Protein AF-A0AA35RJ70-F1 (afdb_monomer_lite)

Organism: Geodia barretti (NCBI:txid519541)

Secondary structure (DSSP, 8-state):
-TT-HHHHHHHTTTBSSSS-BPSSHHHHHHHHHHHHHS------PPTTSS-HHHHHHHHHHHHHHTSSSPPP-TTS----

InterPro domains:
  IPR002156 Ribonuclease H domain [PF00075] (4-65)
  IPR002156 Ribonuclease H domain [PS50879] (1-66)
  IPR012337 Ribonuclease H-like superfamily [SSF53098] (3-68)
  IPR036397 Ribonuclease H superfamily [G3DSA:3.30.420.10] (1-72)

Sequence (80 aa):
MAKGWAVKWRASGWMRNKRDKAVNPDLWARLLDLCGTHDVDFQWVKGHAGVADNERCDRLAVSAANQPSLPEDPGYPPRT

Structure (mmCIF, N/CA/C/O backbone):
data_AF-A0AA35RJ70-F1
#
_entry.id   AF-A0AA35RJ70-F1
#
loop_
_atom_site.group_PDB
_atom_site.id
_atom_site.type_symbol
_atom_site.label_atom_id
_atom_site.label_alt_id
_atom_site.label_comp_id
_atom_site.label_asym_id
_atom_site.label_entity_id
_atom_site.label_seq_id
_atom_site.pdbx_PDB_ins_code
_atom_site.Cartn_x
_atom_site.Cartn_y
_atom_site.Cartn_z
_atom_site.occupancy
_atom_site.B_iso_or_equiv
_atom_site.auth_seq_id
_atom_site.auth_comp_id
_atom_site.auth_asym_id
_atom_site.auth_atom_id
_atom_site.pdbx_PDB_model_num
ATOM 1 N N . MET A 1 1 ? -6.603 2.319 -12.260 1.00 57.75 1 MET A N 1
ATOM 2 C CA . MET A 1 1 ? -5.375 2.978 -11.730 1.00 57.75 1 MET A CA 1
ATOM 3 C C . MET A 1 1 ? -5.169 4.364 -12.361 1.00 57.75 1 MET A C 1
ATOM 5 O O . MET A 1 1 ? -4.445 4.495 -13.338 1.00 57.75 1 MET A O 1
ATOM 9 N N . ALA A 1 2 ? -5.805 5.419 -11.839 1.00 58.00 2 ALA A N 1
ATOM 10 C CA . ALA A 1 2 ? -5.999 6.682 -12.577 1.00 58.00 2 ALA A CA 1
ATOM 11 C C . ALA A 1 2 ? -4.747 7.563 -12.807 1.00 58.00 2 ALA A C 1
ATOM 13 O O . ALA A 1 2 ? -4.816 8.519 -13.571 1.00 58.00 2 ALA A O 1
ATOM 14 N N . LYS A 1 3 ? -3.604 7.283 -12.161 1.00 69.88 3 LYS A N 1
ATOM 15 C CA . LYS A 1 3 ? -2.392 8.123 -12.293 1.00 69.88 3 LYS A CA 1
ATOM 16 C C . LYS A 1 3 ? -1.115 7.369 -12.695 1.00 69.88 3 LYS A C 1
ATOM 18 O O . LYS A 1 3 ? -0.107 7.994 -13.010 1.00 69.88 3 LYS A O 1
ATOM 23 N N . GLY A 1 4 ? -1.160 6.032 -12.735 1.00 84.50 4 GLY A N 1
ATOM 24 C CA . GLY A 1 4 ? -0.135 5.170 -13.349 1.00 84.50 4 GLY A CA 1
ATOM 25 C C . GLY A 1 4 ? 1.287 5.231 -12.768 1.00 84.50 4 GLY A C 1
ATOM 26 O O . GLY A 1 4 ? 2.194 4.642 -13.350 1.00 84.50 4 GLY A O 1
ATOM 27 N N . TRP A 1 5 ? 1.522 5.929 -11.653 1.00 91.88 5 TRP A N 1
ATOM 28 C CA . TRP A 1 5 ? 2.880 6.144 -11.141 1.00 91.88 5 TRP A CA 1
ATOM 29 C C . TRP A 1 5 ? 3.569 4.866 -10.694 1.00 91.88 5 TRP A C 1
ATOM 31 O O . TRP A 1 5 ? 4.707 4.654 -11.084 1.00 91.88 5 TRP A O 1
ATOM 41 N N . ALA A 1 6 ? 2.881 3.997 -9.949 1.00 93.38 6 ALA A N 1
ATOM 42 C CA . ALA A 1 6 ? 3.466 2.745 -9.472 1.00 93.38 6 ALA A CA 1
ATOM 43 C C . ALA A 1 6 ? 3.956 1.863 -10.634 1.00 93.38 6 ALA A C 1
ATOM 45 O O . ALA A 1 6 ? 5.043 1.301 -10.567 1.00 93.38 6 ALA A O 1
ATOM 46 N N . VAL A 1 7 ? 3.206 1.822 -11.742 1.00 94.00 7 VAL A N 1
ATOM 47 C CA . VAL A 1 7 ? 3.609 1.110 -12.967 1.00 94.00 7 VAL A CA 1
ATOM 48 C C . VAL A 1 7 ? 4.857 1.747 -13.588 1.00 94.00 7 VAL A C 1
ATOM 50 O O . VAL A 1 7 ? 5.806 1.043 -13.927 1.00 94.00 7 VAL A O 1
ATOM 53 N N . LYS A 1 8 ? 4.903 3.084 -13.685 1.00 94.75 8 LYS A N 1
ATOM 54 C CA . LYS A 1 8 ? 6.080 3.816 -14.188 1.00 94.75 8 LYS A CA 1
ATOM 55 C C . LYS A 1 8 ? 7.308 3.625 -13.295 1.00 94.75 8 LYS A C 1
ATOM 57 O O . LYS A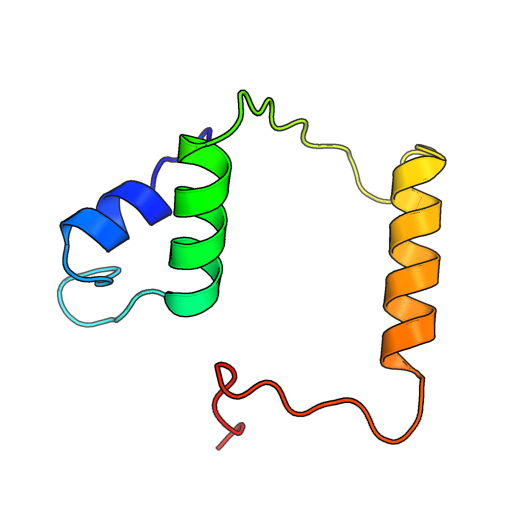 1 8 ? 8.411 3.459 -13.811 1.00 94.75 8 LYS A O 1
ATOM 62 N N . TRP A 1 9 ? 7.124 3.625 -11.977 1.00 96.31 9 TRP A N 1
ATOM 63 C CA . TRP A 1 9 ? 8.189 3.368 -11.012 1.00 96.31 9 TRP A CA 1
ATOM 64 C C . TRP A 1 9 ? 8.708 1.946 -11.164 1.00 96.31 9 TRP A C 1
ATOM 66 O O . TRP A 1 9 ? 9.914 1.788 -11.305 1.00 96.31 9 TRP A O 1
ATOM 76 N N . ARG A 1 10 ? 7.832 0.934 -11.245 1.00 96.25 10 ARG A N 1
ATOM 77 C CA . ARG A 1 10 ? 8.232 -0.460 -11.499 1.00 96.25 10 ARG A CA 1
ATOM 78 C C . ARG A 1 10 ? 9.064 -0.586 -12.778 1.00 96.25 10 ARG A C 1
ATOM 80 O O . ARG A 1 10 ? 10.123 -1.201 -12.746 1.00 96.25 10 ARG A O 1
ATOM 87 N N . ALA A 1 11 ? 8.641 0.061 -13.867 1.00 95.62 11 ALA A N 1
ATOM 88 C CA . ALA A 1 11 ? 9.396 0.093 -15.124 1.00 95.62 11 ALA A CA 1
ATOM 89 C C . ALA A 1 11 ? 10.750 0.827 -15.012 1.00 95.62 11 ALA A C 1
ATOM 91 O O . ALA A 1 11 ? 11.676 0.530 -15.757 1.00 95.62 11 ALA A O 1
ATOM 92 N N . SER A 1 12 ? 10.876 1.761 -14.067 1.00 95.94 12 SER A N 1
ATOM 93 C CA . SER A 1 12 ? 12.091 2.546 -13.803 1.00 95.94 12 SER A CA 1
ATOM 94 C C . SER A 1 12 ? 12.914 2.002 -12.627 1.00 95.94 12 SER A C 1
ATOM 96 O O . SER A 1 12 ? 13.625 2.765 -11.975 1.00 95.94 12 SER A O 1
ATOM 98 N N . GLY A 1 13 ? 12.781 0.713 -12.289 1.00 96.62 13 GLY A N 1
ATOM 99 C CA . GLY A 1 13 ? 13.529 0.096 -11.185 1.00 96.62 13 GLY A CA 1
ATOM 100 C C . GLY A 1 13 ? 13.188 0.669 -9.803 1.00 96.62 13 GLY A C 1
ATOM 101 O O . GLY A 1 13 ? 14.063 0.808 -8.955 1.00 96.62 13 GLY A O 1
ATOM 102 N N . TRP A 1 14 ? 11.924 1.040 -9.591 1.00 96.81 14 TRP A N 1
ATOM 103 C CA . TRP A 1 14 ? 11.398 1.688 -8.384 1.00 96.81 14 TRP A CA 1
ATOM 104 C C . TRP A 1 14 ? 12.010 3.056 -8.064 1.00 96.81 14 TRP A C 1
ATOM 106 O O . TRP A 1 14 ? 12.055 3.476 -6.909 1.00 96.81 14 TRP A O 1
ATOM 116 N N . MET A 1 15 ? 12.414 3.800 -9.091 1.00 96.19 15 MET A N 1
ATOM 117 C CA . MET A 1 15 ? 12.824 5.199 -8.962 1.00 96.19 15 MET A CA 1
ATOM 118 C C . MET A 1 15 ? 11.636 6.140 -9.181 1.00 96.19 15 MET A C 1
ATOM 120 O O . MET A 1 15 ? 10.917 6.037 -10.178 1.00 96.19 15 MET A O 1
ATOM 124 N N . ARG A 1 16 ? 11.435 7.093 -8.261 1.00 93.00 16 ARG A N 1
ATOM 125 C CA . ARG A 1 16 ? 10.419 8.149 -8.402 1.00 93.00 16 ARG A CA 1
ATOM 126 C C . ARG A 1 16 ? 10.887 9.240 -9.356 1.00 93.00 16 ARG A C 1
ATOM 128 O O . ARG A 1 16 ? 10.085 9.790 -10.109 1.00 93.00 16 ARG A O 1
ATOM 135 N N . ASN A 1 17 ? 12.173 9.569 -9.288 1.00 92.75 17 ASN A N 1
ATOM 136 C CA . ASN A 1 17 ? 12.871 10.494 -10.175 1.00 92.75 17 ASN A CA 1
ATOM 137 C C . ASN A 1 17 ? 14.367 10.111 -10.233 1.00 92.75 17 ASN A C 1
ATOM 139 O O . ASN A 1 17 ? 14.758 9.068 -9.720 1.00 92.75 17 ASN A O 1
ATOM 143 N N . LYS A 1 18 ? 15.219 10.943 -10.849 1.00 92.19 18 LYS A N 1
ATOM 144 C CA . LYS A 1 18 ? 16.660 10.651 -11.006 1.00 92.19 18 LYS A CA 1
ATOM 145 C C . LYS A 1 18 ? 17.434 10.499 -9.685 1.00 92.19 18 LYS A C 1
ATOM 147 O O . LYS A 1 18 ? 18.537 9.969 -9.708 1.00 92.19 18 LYS A O 1
ATOM 152 N N . ARG A 1 19 ? 16.909 11.023 -8.576 1.00 94.44 19 ARG A N 1
ATOM 153 C CA . ARG A 1 19 ? 17.592 11.105 -7.274 1.00 94.44 19 ARG A CA 1
ATOM 154 C C . ARG A 1 19 ? 16.895 10.278 -6.200 1.00 94.44 19 ARG A C 1
ATOM 156 O O . ARG A 1 19 ? 17.564 9.670 -5.374 1.00 94.44 19 ARG A O 1
ATOM 163 N N . ASP A 1 20 ? 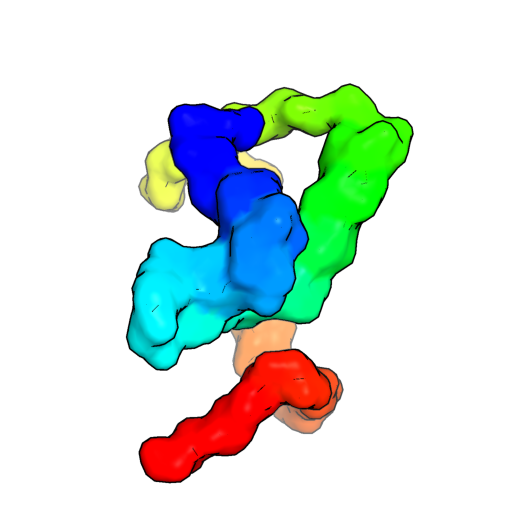15.569 10.218 -6.249 1.00 94.81 20 ASP A N 1
ATOM 164 C CA . ASP A 1 20 ? 14.755 9.633 -5.192 1.00 94.81 20 ASP A CA 1
ATOM 165 C C . ASP A 1 20 ? 14.158 8.289 -5.611 1.00 94.81 20 ASP A C 1
ATOM 167 O O . ASP A 1 20 ? 13.557 8.158 -6.687 1.00 94.81 20 ASP A O 1
ATOM 171 N N . LYS A 1 21 ? 14.229 7.316 -4.700 1.00 94.12 21 LYS A N 1
ATOM 172 C CA . LYS A 1 21 ? 13.472 6.064 -4.789 1.00 94.12 21 LYS A CA 1
ATOM 173 C C . LYS A 1 21 ? 11.972 6.318 -4.597 1.00 94.12 21 LYS A C 1
ATOM 175 O O . LYS A 1 21 ? 11.556 7.304 -3.985 1.00 94.12 21 LYS A O 1
ATOM 180 N N . ALA A 1 22 ? 11.151 5.429 -5.142 1.00 94.88 22 ALA A N 1
ATOM 181 C CA . ALA A 1 22 ? 9.733 5.365 -4.824 1.00 94.88 22 ALA A CA 1
ATOM 182 C C . ALA A 1 22 ? 9.540 5.028 -3.340 1.00 94.88 22 ALA A C 1
ATOM 184 O O . ALA A 1 22 ? 10.325 4.288 -2.753 1.00 94.88 22 ALA A O 1
ATOM 185 N N . VAL A 1 23 ? 8.486 5.580 -2.745 1.00 93.56 23 VAL A N 1
ATOM 186 C CA . VAL A 1 23 ? 8.085 5.260 -1.371 1.00 93.56 23 VAL A CA 1
ATOM 187 C C . VAL A 1 23 ? 7.304 3.946 -1.384 1.00 93.56 23 VAL A C 1
ATOM 189 O O . VAL A 1 23 ? 6.448 3.760 -2.252 1.00 93.56 23 VAL A O 1
ATOM 192 N N . ASN A 1 24 ? 7.598 3.065 -0.425 1.00 95.19 24 ASN A N 1
ATOM 193 C CA . ASN A 1 24 ? 6.963 1.755 -0.2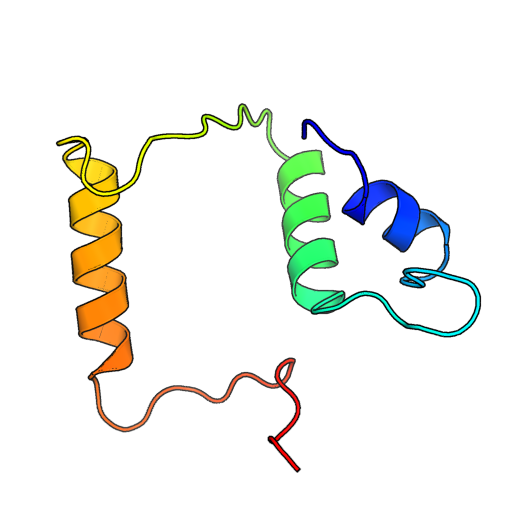14 1.00 95.19 24 ASN A CA 1
ATOM 194 C C . ASN A 1 24 ? 6.906 0.874 -1.487 1.00 95.19 24 ASN A C 1
ATOM 196 O O . ASN A 1 24 ? 5.822 0.431 -1.886 1.00 95.19 24 ASN A O 1
ATOM 200 N N . PRO A 1 25 ? 8.036 0.677 -2.201 1.00 95.00 25 PRO A N 1
ATOM 201 C CA . PRO A 1 25 ? 8.050 -0.049 -3.472 1.00 95.00 25 PRO A CA 1
ATOM 202 C C . PRO A 1 25 ? 7.655 -1.525 -3.323 1.00 95.00 25 PRO A C 1
ATOM 204 O O . PRO A 1 25 ? 7.082 -2.097 -4.244 1.00 95.00 25 PRO A O 1
ATOM 207 N N . ASP A 1 26 ? 7.917 -2.122 -2.164 1.00 95.81 26 ASP A N 1
ATOM 208 C CA . ASP A 1 26 ? 7.527 -3.474 -1.770 1.00 95.81 26 ASP A CA 1
ATOM 209 C C . ASP A 1 26 ? 5.996 -3.645 -1.734 1.00 95.81 26 ASP A C 1
ATOM 211 O O . ASP A 1 26 ? 5.457 -4.558 -2.367 1.00 95.81 26 ASP A O 1
ATOM 215 N N . LEU A 1 27 ? 5.276 -2.715 -1.095 1.00 96.81 27 LEU A N 1
ATOM 216 C CA . LEU A 1 27 ? 3.812 -2.737 -1.037 1.00 96.81 27 LEU A CA 1
ATOM 217 C C . LEU A 1 27 ? 3.191 -2.500 -2.419 1.00 96.81 27 LEU A C 1
ATOM 219 O O . LEU A 1 27 ? 2.238 -3.182 -2.803 1.00 96.81 27 LEU A O 1
ATOM 223 N N . TRP A 1 28 ? 3.749 -1.567 -3.201 1.00 96.31 28 TRP A N 1
ATOM 224 C CA . TRP A 1 28 ? 3.286 -1.312 -4.567 1.00 96.31 28 TRP A CA 1
ATOM 225 C C . TRP A 1 28 ? 3.532 -2.494 -5.501 1.00 96.31 28 TRP A C 1
ATOM 227 O O . TRP A 1 28 ? 2.670 -2.781 -6.330 1.00 96.31 28 TRP A O 1
ATOM 237 N N . ALA A 1 29 ? 4.674 -3.177 -5.386 1.00 96.62 29 ALA A N 1
ATOM 238 C CA . ALA A 1 29 ? 4.961 -4.377 -6.165 1.00 96.62 29 ALA A CA 1
ATOM 239 C C . ALA A 1 29 ? 3.881 -5.435 -5.926 1.00 96.62 29 ALA A C 1
ATOM 241 O O . ALA A 1 29 ? 3.235 -5.880 -6.876 1.00 96.62 29 ALA A O 1
ATOM 242 N N . ARG A 1 30 ? 3.606 -5.731 -4.649 1.00 97.00 30 ARG A N 1
ATOM 243 C CA . ARG A 1 30 ? 2.592 -6.709 -4.248 1.00 97.00 30 ARG A CA 1
ATOM 244 C C . ARG A 1 30 ? 1.194 -6.340 -4.745 1.00 97.00 30 ARG A C 1
ATOM 246 O O . ARG A 1 30 ? 0.486 -7.201 -5.259 1.00 97.00 30 ARG A O 1
ATOM 253 N N . LEU A 1 31 ? 0.795 -5.071 -4.622 1.00 96.62 31 LEU A N 1
ATOM 254 C CA . LEU A 1 31 ? -0.499 -4.607 -5.128 1.00 96.62 31 LEU A CA 1
ATOM 255 C C . LEU A 1 31 ? -0.603 -4.764 -6.651 1.00 96.62 31 LEU A C 1
ATOM 257 O O . LEU A 1 31 ? -1.619 -5.241 -7.145 1.00 96.62 31 LEU A O 1
ATOM 261 N N . LEU A 1 32 ? 0.439 -4.380 -7.396 1.00 96.06 32 LEU A N 1
ATOM 262 C CA . LEU A 1 32 ? 0.451 -4.491 -8.856 1.00 96.06 32 LEU A CA 1
ATOM 263 C C . LEU A 1 32 ? 0.354 -5.943 -9.332 1.00 96.06 32 LEU A C 1
ATOM 265 O O . LEU A 1 32 ? -0.339 -6.195 -10.312 1.00 96.06 32 LEU A O 1
ATOM 269 N N . ASP A 1 33 ? 1.020 -6.878 -8.653 1.00 97.31 33 ASP A N 1
ATOM 270 C CA . ASP A 1 33 ? 0.951 -8.304 -8.993 1.00 97.31 33 ASP A CA 1
ATOM 271 C C . ASP A 1 33 ? -0.471 -8.859 -8.790 1.00 97.31 33 ASP A C 1
ATOM 273 O O . ASP A 1 33 ? -1.002 -9.557 -9.657 1.00 97.31 33 ASP A O 1
ATOM 277 N N . LEU A 1 34 ? -1.140 -8.470 -7.698 1.00 97.25 34 LEU A N 1
ATOM 278 C CA . LEU A 1 34 ? -2.541 -8.830 -7.449 1.00 97.25 34 LEU A CA 1
ATOM 279 C C . LEU A 1 34 ? -3.490 -8.193 -8.473 1.00 97.25 34 LEU A C 1
ATOM 281 O O . LEU A 1 34 ? -4.366 -8.871 -9.005 1.00 97.25 34 LEU A O 1
ATOM 285 N N . CYS A 1 35 ? -3.295 -6.918 -8.812 1.00 95.62 35 CYS A N 1
ATOM 286 C CA . CYS A 1 35 ? -4.073 -6.248 -9.858 1.00 95.62 35 CYS A CA 1
ATOM 287 C C . CYS A 1 35 ? -3.813 -6.808 -11.265 1.00 95.62 35 CYS A C 1
ATOM 289 O O . CYS A 1 35 ? -4.638 -6.611 -12.144 1.00 95.62 35 CYS A O 1
ATOM 291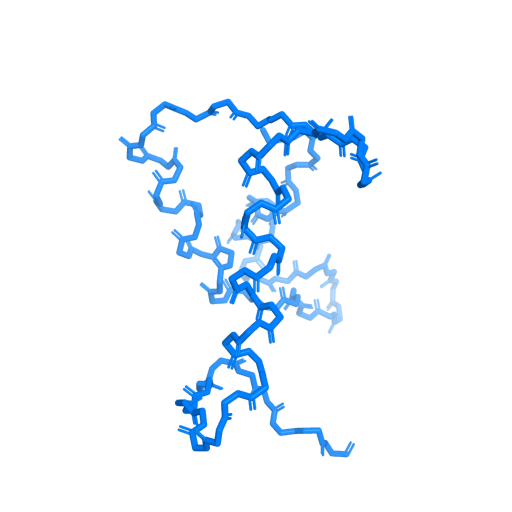 N N . GLY A 1 36 ? -2.678 -7.472 -11.503 1.00 94.62 36 GLY A N 1
ATOM 292 C CA . GLY A 1 36 ? -2.435 -8.215 -12.743 1.00 94.62 36 GLY A CA 1
ATOM 293 C C . GLY A 1 36 ? -3.150 -9.569 -12.782 1.00 94.62 36 GLY A C 1
ATOM 294 O O . GLY A 1 36 ? -3.330 -10.132 -13.857 1.00 94.62 36 GLY A O 1
ATOM 295 N N . THR A 1 37 ? -3.557 -10.082 -11.617 1.00 97.88 37 THR A N 1
ATOM 296 C CA . THR A 1 37 ? -4.228 -11.381 -11.455 1.00 97.88 37 THR A CA 1
ATOM 297 C C . THR A 1 37 ? -5.753 -11.254 -11.485 1.00 97.88 37 THR A C 1
ATOM 299 O O . THR A 1 37 ? -6.442 -12.167 -11.936 1.00 97.88 37 THR A O 1
ATOM 302 N N . HIS A 1 38 ? -6.290 -10.131 -11.006 1.00 97.44 38 HIS A N 1
ATOM 303 C CA . HIS A 1 38 ? -7.727 -9.895 -10.867 1.00 97.44 38 HIS A CA 1
ATOM 304 C C . HIS A 1 38 ? -8.193 -8.722 -11.730 1.00 97.44 38 HIS A C 1
ATOM 306 O O . HIS A 1 38 ? -7.444 -7.774 -11.948 1.00 97.44 38 HIS A O 1
ATOM 312 N N . ASP A 1 39 ? -9.458 -8.748 -12.151 1.00 96.19 39 ASP A N 1
ATOM 313 C CA . ASP A 1 39 ? -10.112 -7.561 -12.701 1.00 96.19 39 ASP A CA 1
ATOM 314 C C . ASP A 1 39 ? -10.545 -6.645 -11.547 1.00 96.19 39 ASP A C 1
ATOM 316 O O . ASP A 1 39 ? -11.353 -7.034 -10.701 1.00 96.19 39 ASP A O 1
ATOM 320 N N . VAL A 1 40 ? -9.935 -5.461 -11.453 1.00 94.62 40 VAL A N 1
ATOM 321 C CA . VAL A 1 40 ? -10.071 -4.557 -10.301 1.00 94.62 40 VAL A CA 1
ATOM 322 C C . VAL A 1 40 ? -10.516 -3.174 -10.757 1.00 94.62 40 VAL A C 1
ATOM 324 O O . VAL A 1 40 ? -9.764 -2.454 -11.421 1.00 94.62 40 VAL A O 1
ATOM 327 N N . ASP A 1 41 ? -11.691 -2.756 -10.287 1.00 94.25 41 ASP A N 1
ATOM 328 C CA . ASP A 1 41 ? -12.147 -1.368 -10.358 1.00 94.25 41 ASP A CA 1
ATOM 329 C C . ASP A 1 41 ? -11.848 -0.622 -9.046 1.00 94.25 41 ASP A C 1
ATOM 331 O O . ASP A 1 41 ? -12.116 -1.110 -7.948 1.00 94.25 41 ASP A O 1
ATOM 335 N N . PHE A 1 42 ? -11.279 0.580 -9.157 1.00 92.62 42 PHE A N 1
ATOM 336 C CA . PHE A 1 42 ? -10.914 1.409 -8.007 1.00 92.62 42 PHE A CA 1
ATOM 337 C C . PHE A 1 42 ? -11.895 2.568 -7.858 1.00 92.62 42 PHE A C 1
ATOM 339 O O . PHE A 1 42 ? -11.852 3.525 -8.634 1.00 92.62 42 PHE A O 1
ATOM 346 N N . GLN A 1 43 ? -12.693 2.532 -6.793 1.00 91.50 43 GLN A N 1
ATOM 347 C CA . GLN A 1 43 ? -13.672 3.568 -6.478 1.00 91.50 43 GLN A CA 1
ATOM 348 C C . GLN A 1 43 ? -13.189 4.443 -5.319 1.00 91.50 43 GLN A C 1
ATOM 350 O O . GLN A 1 43 ? -12.976 3.978 -4.200 1.00 91.50 43 GLN A O 1
ATOM 355 N N . TRP A 1 44 ? -13.002 5.734 -5.593 1.00 90.06 44 TRP A N 1
ATOM 356 C CA . TRP A 1 44 ? -12.564 6.707 -4.595 1.00 90.06 44 TRP A CA 1
ATOM 357 C C . TRP A 1 44 ? -13.775 7.297 -3.881 1.00 90.06 44 TRP A C 1
ATOM 359 O O . TRP A 1 44 ? -14.512 8.100 -4.451 1.00 90.06 44 TRP A O 1
ATOM 369 N N . VAL A 1 45 ? -13.968 6.912 -2.623 1.00 89.62 45 VAL A N 1
ATOM 370 C CA . VAL A 1 45 ? -15.037 7.448 -1.776 1.00 89.62 45 VAL A CA 1
ATOM 371 C C . VAL A 1 45 ? -14.550 8.654 -0.977 1.00 89.62 45 VAL A C 1
ATOM 373 O O . VAL A 1 45 ? -13.369 8.775 -0.645 1.00 89.62 45 VAL A O 1
ATOM 376 N N . LYS A 1 46 ? -15.471 9.563 -0.649 1.00 87.25 46 LYS A N 1
ATOM 377 C CA . LYS A 1 46 ? -15.193 10.635 0.313 1.00 87.25 46 LYS A CA 1
ATOM 378 C C . LYS A 1 46 ? -15.053 10.025 1.714 1.00 87.25 46 LYS A C 1
ATOM 380 O O . LYS A 1 46 ? -15.801 9.116 2.069 1.00 87.25 46 LYS A O 1
ATOM 385 N N . GLY A 1 47 ? -14.109 10.530 2.506 1.00 80.62 47 GLY A N 1
ATOM 386 C CA . GLY A 1 47 ? -13.955 10.115 3.904 1.00 80.62 47 GLY A CA 1
ATOM 387 C C . GLY A 1 47 ? -15.213 10.427 4.721 1.00 80.62 47 GLY A C 1
ATOM 388 O O . GLY A 1 47 ? -15.847 11.455 4.488 1.00 80.62 47 GLY A O 1
ATOM 389 N N . HIS A 1 48 ? -15.573 9.530 5.645 1.00 71.38 48 HIS A N 1
ATOM 390 C CA . HIS A 1 48 ? -16.752 9.642 6.523 1.00 71.38 48 HIS A CA 1
ATOM 391 C C . HIS A 1 48 ? -18.071 9.943 5.789 1.00 71.38 48 HIS A C 1
ATOM 393 O O . HIS A 1 48 ? -18.931 10.662 6.288 1.00 71.38 48 HIS A O 1
ATOM 399 N N . ALA A 1 49 ? -18.232 9.403 4.580 1.00 77.06 49 ALA A N 1
ATOM 400 C CA . ALA A 1 49 ? -19.407 9.638 3.745 1.00 77.06 49 ALA A CA 1
ATOM 401 C C . ALA A 1 49 ? -20.576 8.668 4.007 1.00 77.06 49 ALA A C 1
ATOM 403 O O . ALA A 1 49 ? -21.469 8.578 3.167 1.00 77.06 49 ALA A O 1
ATOM 404 N N . GLY A 1 50 ? -20.579 7.917 5.116 1.00 79.94 50 GLY A N 1
ATOM 405 C CA . GLY A 1 50 ? -21.666 6.981 5.423 1.00 79.94 50 GLY A CA 1
ATOM 406 C C . GLY A 1 50 ? -21.570 5.623 4.721 1.00 79.94 50 GLY A C 1
ATOM 407 O O . GLY A 1 50 ? -22.528 4.853 4.762 1.00 79.94 50 GLY A O 1
ATOM 408 N N . VAL A 1 51 ? -20.463 5.310 4.029 1.00 90.81 51 VAL A N 1
ATOM 409 C CA . VAL A 1 51 ? -20.312 4.010 3.352 1.00 90.81 51 VAL A CA 1
ATOM 410 C C . VAL A 1 51 ? -19.978 2.950 4.397 1.00 90.81 51 VAL A C 1
ATOM 412 O O . VAL A 1 51 ? -18.834 2.848 4.843 1.00 90.81 51 VAL A O 1
ATOM 415 N N . ALA A 1 52 ? -20.992 2.172 4.784 1.00 92.69 52 ALA A N 1
ATOM 416 C CA . ALA A 1 52 ? -20.949 1.262 5.929 1.00 92.69 52 ALA A CA 1
ATOM 417 C C . ALA A 1 52 ? -19.718 0.336 5.949 1.00 92.69 52 ALA A C 1
ATOM 419 O O . ALA A 1 52 ? -19.101 0.157 7.002 1.00 92.69 52 ALA A O 1
ATOM 420 N N . ASP A 1 53 ? -19.320 -0.207 4.795 1.00 93.44 53 ASP A N 1
ATOM 421 C CA . ASP A 1 53 ? -18.159 -1.097 4.701 1.00 93.44 53 ASP A CA 1
ATOM 422 C C . ASP A 1 53 ? -16.829 -0.354 4.870 1.00 93.44 53 ASP A C 1
ATOM 424 O O . ASP A 1 53 ? -15.945 -0.833 5.580 1.00 93.44 53 ASP A O 1
ATOM 428 N N . ASN A 1 54 ? -16.685 0.850 4.310 1.00 94.25 54 ASN A N 1
ATOM 429 C CA . ASN A 1 54 ? -15.495 1.674 4.530 1.00 94.25 54 ASN A CA 1
ATOM 430 C C . ASN A 1 54 ? -15.382 2.124 5.992 1.00 94.25 54 ASN A C 1
ATOM 432 O O . ASN A 1 54 ? -14.287 2.101 6.548 1.00 94.25 54 ASN A O 1
ATOM 436 N N . GLU A 1 55 ? -16.497 2.479 6.634 1.00 93.12 55 GLU A N 1
ATOM 437 C CA . GLU A 1 55 ? -16.520 2.813 8.064 1.00 93.12 55 GLU A CA 1
ATOM 438 C C . GLU A 1 55 ? -16.175 1.609 8.940 1.00 93.12 55 GLU A C 1
ATOM 440 O O . GLU A 1 55 ? -15.514 1.740 9.970 1.00 93.12 55 GLU A O 1
ATOM 445 N N . ARG A 1 56 ? -16.606 0.410 8.538 1.00 94.38 56 ARG A N 1
ATOM 446 C CA . ARG A 1 56 ? -16.202 -0.824 9.208 1.00 94.38 56 ARG A CA 1
ATOM 447 C C . ARG A 1 56 ? -14.701 -1.061 9.057 1.00 94.38 56 ARG A C 1
ATOM 449 O O . ARG A 1 56 ? -14.060 -1.381 10.055 1.00 94.38 56 ARG A O 1
ATOM 456 N N . CYS A 1 57 ? -14.143 -0.887 7.859 1.00 94.69 57 CYS A N 1
ATOM 457 C CA . CYS A 1 57 ? -12.702 -0.989 7.624 1.00 94.69 57 CYS A CA 1
ATOM 458 C C . CYS A 1 57 ? -11.909 0.016 8.472 1.00 94.69 57 CYS A C 1
ATOM 460 O O . CYS A 1 57 ? -10.905 -0.370 9.063 1.00 94.69 57 CYS A O 1
ATOM 462 N N . ASP A 1 58 ? -12.384 1.258 8.595 1.00 93.56 58 ASP A N 1
ATOM 463 C CA . ASP A 1 58 ? -11.776 2.283 9.453 1.00 93.56 58 ASP A CA 1
ATO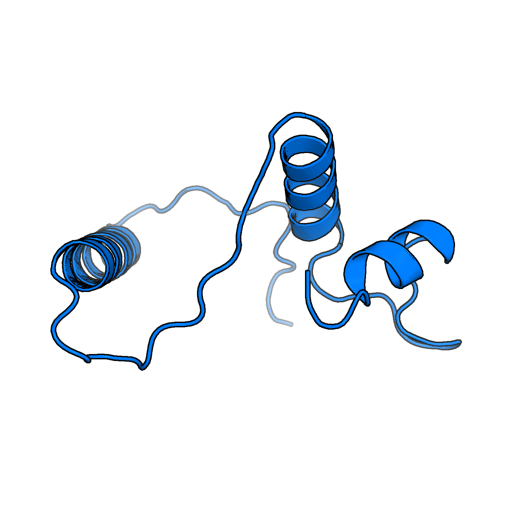M 464 C C . ASP A 1 58 ? -11.759 1.855 10.929 1.00 93.56 58 ASP A C 1
ATOM 466 O O . ASP A 1 58 ? -10.699 1.802 11.554 1.00 93.56 58 ASP A O 1
ATOM 470 N N . ARG A 1 59 ? -12.906 1.411 11.466 1.00 94.62 59 ARG A N 1
ATOM 471 C CA . ARG A 1 59 ? -12.989 0.894 12.845 1.00 94.62 59 ARG A CA 1
ATOM 472 C C . ARG A 1 59 ? -12.043 -0.280 13.089 1.00 94.62 59 ARG A C 1
ATOM 474 O O . ARG A 1 59 ? -11.414 -0.344 14.144 1.00 94.62 59 ARG A O 1
ATOM 481 N N . LEU A 1 60 ? -11.942 -1.208 12.135 1.00 96.19 60 LEU A N 1
ATOM 482 C CA . LEU A 1 60 ? -11.039 -2.356 12.236 1.00 96.19 60 LEU A CA 1
ATOM 483 C C . LEU A 1 60 ? -9.570 -1.921 12.210 1.00 96.19 60 LEU A C 1
ATOM 485 O O . LEU A 1 60 ? -8.791 -2.399 13.030 1.00 96.19 60 LEU A O 1
ATOM 489 N N . ALA A 1 61 ? -9.202 -0.993 11.324 1.00 96.12 61 ALA A N 1
ATOM 490 C CA . ALA A 1 61 ? -7.844 -0.467 11.236 1.00 96.12 61 ALA A CA 1
ATOM 491 C C . ALA A 1 61 ? -7.432 0.266 12.525 1.00 96.12 61 ALA A C 1
ATOM 493 O O . ALA A 1 61 ? -6.359 -0.005 13.063 1.00 96.12 61 ALA A O 1
ATOM 494 N N . VAL A 1 62 ? -8.304 1.124 13.069 1.00 95.88 62 VAL A N 1
ATOM 495 C CA . VAL A 1 62 ? -8.072 1.825 14.346 1.00 95.88 62 VAL A CA 1
ATOM 496 C C . VAL A 1 62 ? -7.984 0.839 15.509 1.00 95.88 62 VAL A C 1
ATOM 498 O O . VAL A 1 62 ? -7.103 0.957 16.359 1.00 95.88 62 VAL A O 1
ATOM 501 N N . SER A 1 63 ? -8.876 -0.153 15.559 1.00 96.75 63 SER A N 1
ATOM 502 C CA . SER A 1 63 ? -8.839 -1.177 16.603 1.00 96.75 63 SER A CA 1
ATOM 503 C C . SER A 1 63 ? -7.541 -1.980 16.555 1.00 96.75 63 SER A C 1
ATOM 505 O O . SER A 1 63 ? -6.943 -2.186 17.606 1.00 96.75 63 SER A O 1
ATOM 507 N N . ALA A 1 64 ? -7.086 -2.385 15.365 1.00 96.38 64 ALA A N 1
ATOM 508 C CA . ALA A 1 64 ? -5.829 -3.102 15.190 1.00 96.38 64 ALA A CA 1
ATOM 509 C C . ALA A 1 64 ? -4.629 -2.250 15.617 1.00 96.38 64 ALA A C 1
ATOM 511 O O . ALA A 1 64 ? -3.812 -2.724 16.394 1.00 96.38 64 ALA A O 1
ATOM 512 N N . ALA A 1 65 ? -4.559 -0.984 15.195 1.00 95.88 65 ALA A N 1
ATOM 513 C CA . ALA A 1 65 ? -3.455 -0.084 15.537 1.00 95.88 65 ALA A CA 1
ATOM 514 C C . ALA A 1 65 ? -3.299 0.168 17.049 1.00 95.88 65 ALA A C 1
ATOM 516 O O . ALA A 1 65 ? -2.199 0.457 17.509 1.00 95.88 65 ALA A O 1
ATOM 517 N N . ASN A 1 66 ? -4.385 0.047 17.820 1.00 96.50 66 ASN A N 1
ATOM 518 C CA . ASN A 1 66 ? -4.377 0.213 19.275 1.00 96.50 66 ASN A CA 1
ATOM 519 C C . ASN A 1 66 ? -4.037 -1.075 20.049 1.00 96.50 66 ASN A C 1
ATOM 521 O O . ASN A 1 66 ? -3.993 -1.045 21.281 1.00 96.50 66 ASN A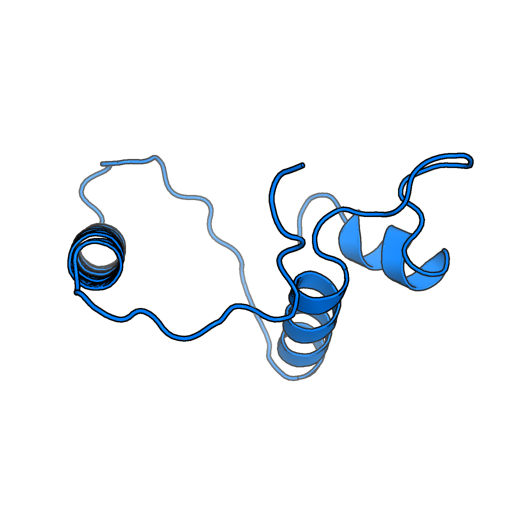 O 1
ATOM 525 N N . GLN A 1 67 ? -3.836 -2.211 19.375 1.00 96.00 67 GLN A N 1
ATOM 526 C CA . GLN A 1 67 ? -3.464 -3.452 20.053 1.00 96.00 67 GLN A CA 1
ATOM 527 C C . GLN A 1 67 ? -1.997 -3.416 20.507 1.00 96.00 67 GLN A C 1
ATOM 529 O O . GLN A 1 67 ? -1.139 -2.883 19.800 1.00 96.00 67 GLN A O 1
ATOM 534 N N . PRO A 1 68 ? -1.678 -4.003 21.674 1.00 93.88 68 PRO A N 1
ATOM 535 C CA . PRO A 1 68 ? -0.293 -4.195 22.073 1.00 93.88 68 PRO A CA 1
ATOM 536 C C . PRO A 1 68 ? 0.398 -5.206 21.145 1.00 93.88 68 PRO A C 1
ATOM 538 O O . PRO A 1 68 ? -0.249 -6.083 20.577 1.00 93.88 68 PRO A O 1
ATOM 541 N N . SER A 1 69 ? 1.727 -5.115 21.052 1.00 92.31 69 SER A N 1
ATOM 542 C CA . SER A 1 69 ? 2.565 -6.118 20.373 1.00 92.31 69 SER A CA 1
ATOM 543 C C . SER A 1 69 ? 2.223 -6.331 18.891 1.00 92.31 69 SER A C 1
ATOM 545 O O . SER A 1 69 ? 2.069 -7.465 18.437 1.00 92.31 69 SER A O 1
ATOM 547 N N . LEU A 1 70 ? 2.123 -5.237 18.130 1.00 92.25 70 LEU A N 1
ATOM 548 C CA . LEU A 1 70 ? 1.945 -5.302 16.679 1.00 92.25 70 LEU A CA 1
ATOM 549 C C . LEU A 1 70 ? 3.091 -6.083 16.010 1.00 92.25 70 LEU A C 1
ATOM 551 O O . LEU A 1 70 ? 4.244 -5.939 16.428 1.00 92.25 70 LEU A O 1
ATOM 555 N N . PRO A 1 71 ? 2.799 -6.877 14.964 1.00 92.44 71 PRO A N 1
ATOM 556 C CA . PRO A 1 71 ? 3.836 -7.490 14.145 1.00 92.44 71 PRO A CA 1
ATOM 557 C C . PRO A 1 71 ? 4.786 -6.437 13.569 1.00 92.44 71 PRO A C 1
ATOM 559 O O . PRO A 1 71 ? 4.368 -5.324 13.244 1.00 92.44 71 PRO A O 1
ATOM 562 N N . GLU A 1 72 ? 6.054 -6.807 13.410 1.00 92.62 72 GLU A N 1
ATOM 563 C CA . GLU A 1 72 ? 7.020 -5.976 12.698 1.00 92.62 72 GLU A CA 1
ATOM 564 C C . GLU A 1 72 ? 6.589 -5.799 11.234 1.00 92.62 72 GLU A C 1
ATOM 566 O O . GLU A 1 72 ? 6.094 -6.740 10.609 1.00 92.62 72 GLU A O 1
ATOM 571 N N . ASP A 1 73 ? 6.789 -4.595 10.695 1.00 92.69 73 ASP A N 1
ATOM 572 C CA . ASP A 1 73 ? 6.699 -4.305 9.264 1.00 92.69 73 ASP A CA 1
ATOM 573 C C . ASP A 1 73 ? 8.130 -4.198 8.706 1.00 92.69 73 ASP A C 1
ATOM 575 O O . ASP A 1 73 ? 8.745 -3.135 8.816 1.00 92.69 73 ASP A O 1
ATOM 579 N N . PRO A 1 74 ? 8.691 -5.273 8.115 1.00 91.31 74 PRO A N 1
ATOM 580 C CA . PRO A 1 74 ? 10.081 -5.278 7.656 1.00 91.31 74 PRO A CA 1
ATOM 581 C C . PRO A 1 74 ? 10.342 -4.302 6.501 1.00 91.31 74 PRO A C 1
ATOM 583 O O . PRO A 1 74 ? 11.493 -3.958 6.230 1.00 91.31 74 PRO A O 1
ATOM 586 N N . GLY A 1 75 ? 9.287 -3.891 5.785 1.00 89.94 75 GLY A N 1
ATOM 587 C CA . GLY A 1 75 ? 9.363 -2.917 4.696 1.00 89.94 75 GLY A CA 1
ATOM 588 C C . GLY A 1 75 ? 9.397 -1.472 5.192 1.00 89.94 75 GLY A C 1
ATOM 589 O O . GLY A 1 75 ? 9.790 -0.573 4.443 1.00 89.94 75 GLY A O 1
ATOM 590 N N . TYR A 1 76 ? 9.031 -1.236 6.455 1.00 90.94 76 TYR A N 1
ATOM 591 C CA . TYR A 1 76 ? 9.030 0.082 7.065 1.00 90.94 76 TYR A CA 1
ATOM 592 C C . TYR A 1 76 ? 10.375 0.367 7.751 1.00 90.94 76 TYR A C 1
ATOM 594 O O . TYR A 1 76 ? 10.675 -0.206 8.801 1.00 90.94 76 TYR A O 1
ATOM 602 N N . PRO A 1 77 ? 11.211 1.265 7.199 1.00 80.38 77 PRO A N 1
ATOM 603 C CA . PRO A 1 77 ? 12.476 1.597 7.834 1.00 80.38 77 PRO A CA 1
ATOM 604 C C . PRO A 1 77 ? 12.222 2.279 9.189 1.00 80.38 77 PRO A C 1
ATOM 606 O O . PRO A 1 77 ? 11.298 3.095 9.301 1.00 80.38 77 PRO A O 1
ATOM 609 N N . PRO A 1 78 ? 13.049 2.009 10.217 1.00 76.81 78 PRO A N 1
ATOM 610 C CA . PRO A 1 78 ? 12.948 2.720 11.481 1.00 76.81 78 PRO A CA 1
ATOM 611 C C . PRO A 1 78 ? 13.098 4.223 11.236 1.00 76.81 78 PRO A C 1
ATOM 613 O O . PRO A 1 78 ? 13.951 4.660 10.460 1.00 76.81 78 PRO A O 1
ATOM 616 N N . ARG A 1 79 ? 12.245 5.022 11.886 1.00 68.62 79 ARG A N 1
ATOM 617 C CA . ARG A 1 79 ? 12.369 6.481 11.846 1.00 68.62 79 ARG A CA 1
ATOM 618 C C . ARG A 1 79 ? 13.678 6.864 12.537 1.00 68.62 79 ARG A C 1
ATOM 620 O O . ARG A 1 79 ? 13.771 6.737 13.754 1.00 68.62 79 ARG A O 1
ATOM 627 N N . THR A 1 80 ? 14.670 7.271 11.751 1.00 53.25 80 THR A N 1
ATOM 628 C CA . THR A 1 80 ? 15.874 7.970 12.226 1.00 53.25 80 THR A CA 1
ATOM 629 C C . THR A 1 80 ? 15.538 9.385 12.657 1.00 53.25 80 THR A C 1
ATOM 631 O O . THR A 1 80 ? 14.726 10.011 11.933 1.00 53.25 80 THR A O 1
#

pLDDT: mean 90.96, std 9.25, range [53.25, 97.88]

Radius of gyration: 16.01 Å; chains: 1; bounding box: 39×22×37 Å

Foldseek 3Di:
DVPCQLVVCVVVVQPSDPPHGHPLNVVSVVVVVVVVVDPDDDDDDDPPPPPVVVVVVVVVVVVLVPDPPDDDDPSDDPDD